Protein AF-A0AAD7HQN5-F1 (afdb_monomer)

pLDDT: mean 81.41, std 14.42, range [34.72, 94.56]

Secondary structure (DSSP, 8-state):
-BHHHHHHHHHH-TT--EEEE--BBSSPPPTTSGGGG----S--EEEE-S--BS-HHHHHHHHHHH-TT--EEEESS-S-SHHHHHHHHHHHHHHHHTS-----

Radius of gyration: 13.14 Å; Cα contacts (8 Å, |Δi|>4): 177; chains: 1; bounding box: 39×29×31 Å

Structure (mmCIF, N/CA/C/O backbone):
data_AF-A0AAD7HQN5-F1
#
_entry.id   AF-A0AAD7HQN5-F1
#
loop_
_atom_site.group_PDB
_atom_site.id
_atom_site.type_symbol
_atom_site.label_atom_id
_atom_site.label_alt_id
_atom_site.label_comp_id
_atom_site.label_asym_id
_atom_site.label_entity_id
_atom_site.label_seq_id
_atom_site.pdbx_PDB_ins_code
_atom_site.Cartn_x
_atom_site.Cartn_y
_atom_site.Cartn_z
_atom_site.occupancy
_atom_site.B_iso_or_equiv
_atom_site.auth_seq_id
_atom_site.auth_comp_id
_atom_site.auth_asym_id
_atom_site.auth_atom_id
_atom_site.pdbx_PDB_model_num
ATOM 1 N N . MET A 1 1 ? 9.901 -9.100 3.259 1.00 71.69 1 MET A N 1
ATOM 2 C CA . MET A 1 1 ? 8.569 -9.489 3.794 1.00 71.69 1 MET A CA 1
ATOM 3 C C . MET A 1 1 ? 7.648 -9.842 2.620 1.00 71.69 1 MET A C 1
ATOM 5 O O . MET A 1 1 ? 8.069 -9.628 1.496 1.00 71.69 1 MET A O 1
ATOM 9 N N . THR A 1 2 ? 6.452 -10.402 2.821 1.00 87.31 2 THR A N 1
ATOM 10 C CA . THR A 1 2 ? 5.438 -10.605 1.756 1.00 87.31 2 THR A CA 1
ATOM 11 C C . THR A 1 2 ? 4.128 -9.909 2.134 1.00 87.31 2 THR A C 1
ATOM 13 O O . THR A 1 2 ? 3.965 -9.501 3.287 1.00 87.31 2 THR A O 1
ATOM 16 N N . LEU A 1 3 ? 3.158 -9.824 1.217 1.00 86.44 3 LEU A N 1
ATOM 17 C CA . LEU A 1 3 ? 1.804 -9.314 1.507 1.00 86.44 3 LEU A CA 1
ATOM 18 C C . LEU A 1 3 ? 1.106 -10.041 2.672 1.00 86.44 3 LEU A C 1
ATOM 20 O O . LEU A 1 3 ? 0.336 -9.441 3.420 1.00 86.44 3 LEU A O 1
ATOM 24 N N . HIS A 1 4 ? 1.421 -11.319 2.898 1.00 86.69 4 HIS A N 1
ATOM 25 C CA . HIS A 1 4 ? 0.928 -12.051 4.067 1.00 86.69 4 HIS A CA 1
ATOM 26 C C . HIS A 1 4 ? 1.435 -11.447 5.389 1.00 86.69 4 HIS A C 1
ATOM 28 O O . HIS A 1 4 ? 0.710 -11.416 6.382 1.00 86.69 4 HIS A O 1
ATOM 34 N N . GLY A 1 5 ? 2.661 -10.917 5.399 1.00 87.44 5 GLY A N 1
ATOM 35 C CA . GLY A 1 5 ? 3.228 -10.219 6.553 1.00 87.44 5 GLY A CA 1
ATOM 36 C C . GLY A 1 5 ? 2.466 -8.938 6.900 1.00 87.44 5 GLY A C 1
ATOM 37 O O . GLY A 1 5 ? 2.195 -8.699 8.076 1.00 87.44 5 GLY A O 1
ATOM 38 N N . LEU A 1 6 ? 2.028 -8.168 5.892 1.00 88.12 6 LEU A N 1
ATOM 39 C CA . LEU A 1 6 ? 1.188 -6.979 6.109 1.00 88.12 6 LEU A CA 1
ATOM 40 C C . LEU A 1 6 ? -0.131 -7.326 6.800 1.00 88.12 6 LEU A C 1
ATOM 42 O O . LEU A 1 6 ? -0.565 -6.607 7.697 1.00 88.12 6 LEU A O 1
ATOM 46 N N . ARG A 1 7 ? -0.742 -8.462 6.447 1.00 88.12 7 ARG A N 1
ATOM 47 C CA . ARG A 1 7 ? -1.952 -8.945 7.125 1.00 88.12 7 ARG A CA 1
ATOM 48 C C . ARG A 1 7 ? -1.706 -9.216 8.609 1.00 88.12 7 ARG A C 1
ATOM 50 O O . ARG A 1 7 ? -2.537 -8.866 9.444 1.00 88.12 7 ARG A O 1
ATOM 57 N N . GLY A 1 8 ? -0.561 -9.810 8.948 1.00 88.56 8 GLY A N 1
ATOM 58 C CA . GLY A 1 8 ? -0.146 -10.006 10.339 1.00 88.56 8 GLY A CA 1
ATOM 59 C C . GLY A 1 8 ? -0.022 -8.682 11.099 1.00 88.56 8 GLY A C 1
ATOM 60 O O . GLY A 1 8 ? -0.536 -8.561 12.211 1.00 88.56 8 GLY A O 1
ATOM 61 N N . LEU A 1 9 ? 0.573 -7.663 10.473 1.00 88.69 9 LEU A N 1
ATOM 62 C CA . LEU A 1 9 ? 0.666 -6.320 11.054 1.00 88.69 9 LEU A CA 1
ATOM 63 C C . LEU A 1 9 ? -0.717 -5.696 11.255 1.00 88.69 9 LEU A C 1
ATOM 65 O O . LEU A 1 9 ? -1.027 -5.277 12.364 1.00 88.69 9 LEU A O 1
ATOM 69 N N . ALA A 1 10 ? -1.597 -5.729 10.253 1.00 89.25 10 ALA A N 1
ATOM 70 C CA . ALA A 1 10 ? -2.969 -5.237 10.395 1.00 89.25 10 ALA A CA 1
ATOM 71 C C . ALA A 1 10 ? -3.721 -5.943 11.543 1.00 89.25 10 ALA A C 1
ATOM 73 O O . ALA A 1 10 ? -4.528 -5.343 12.264 1.00 89.25 10 ALA A O 1
ATOM 74 N N . LYS A 1 11 ? -3.448 -7.238 11.756 1.00 89.69 11 LYS A N 1
ATOM 75 C CA . LYS A 1 11 ? -4.063 -8.038 12.822 1.00 89.69 11 LYS A CA 1
ATOM 76 C C . LYS A 1 11 ? -3.611 -7.610 14.214 1.00 89.69 11 LYS A C 1
ATOM 78 O O . LYS A 1 11 ? -4.460 -7.503 15.095 1.00 89.69 11 LYS A O 1
ATOM 83 N N . HIS A 1 12 ? -2.316 -7.375 14.408 1.00 90.06 12 HIS A N 1
ATOM 84 C CA . HIS A 1 12 ? -1.719 -7.224 15.738 1.00 90.06 12 HIS A CA 1
ATOM 85 C C . HIS A 1 12 ? -1.341 -5.779 16.095 1.00 90.06 12 HIS A C 1
ATOM 87 O O . HIS A 1 12 ? -1.357 -5.416 17.268 1.00 90.06 12 HIS A O 1
ATOM 93 N N . CYS A 1 13 ? -1.068 -4.930 15.108 1.00 91.69 13 CYS A N 1
ATOM 94 C CA . CYS A 1 13 ? -0.600 -3.558 15.288 1.00 91.69 13 CYS A CA 1
ATOM 95 C C . CYS A 1 13 ? -1.743 -2.563 15.040 1.00 91.69 13 CYS A C 1
ATOM 97 O O . CYS A 1 13 ? -1.812 -1.906 14.006 1.00 91.69 13 CYS A O 1
ATOM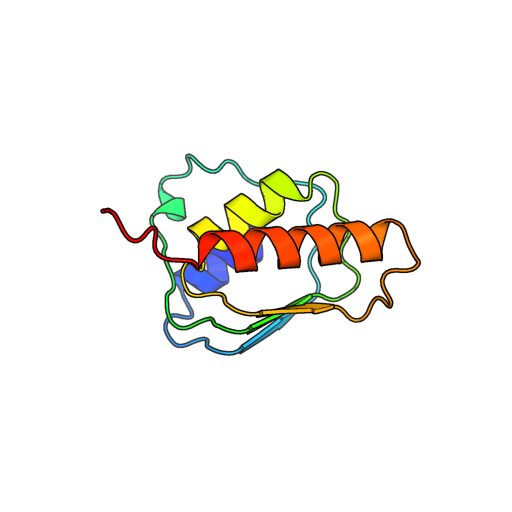 99 N N . LYS A 1 14 ? -2.678 -2.463 15.992 1.00 90.12 14 LYS A N 1
ATOM 100 C CA . LYS A 1 14 ? -3.906 -1.664 15.817 1.00 90.12 14 LYS A CA 1
ATOM 101 C C . LYS A 1 14 ? -3.690 -0.155 15.793 1.00 90.12 14 LYS A C 1
ATOM 103 O O . LYS A 1 14 ? -4.447 0.518 15.111 1.00 90.12 14 LYS A O 1
ATOM 108 N N . ALA A 1 15 ? -2.658 0.337 16.472 1.00 93.00 15 ALA A N 1
ATOM 109 C CA . ALA A 1 15 ? -2.302 1.755 16.534 1.00 93.00 15 ALA A CA 1
ATOM 110 C C . ALA A 1 15 ? -1.132 2.123 15.602 1.00 93.00 15 ALA A C 1
ATOM 112 O O . ALA A 1 15 ? -0.478 3.136 15.809 1.00 93.00 15 ALA A O 1
ATOM 113 N N . LEU A 1 16 ? -0.805 1.271 14.622 1.00 93.81 16 LEU A N 1
ATOM 114 C CA . LEU A 1 16 ? 0.234 1.591 13.648 1.00 93.81 16 LEU A CA 1
ATOM 115 C C . LEU A 1 16 ? -0.285 2.688 12.719 1.00 93.81 16 LEU A C 1
ATOM 117 O O . LEU A 1 16 ? -1.314 2.484 12.081 1.00 93.81 16 LEU A O 1
ATOM 121 N N . GLU A 1 17 ? 0.411 3.820 12.679 1.00 94.56 17 GLU A N 1
ATOM 122 C CA . GLU A 1 17 ? 0.048 4.994 11.871 1.00 94.56 17 GLU A CA 1
ATOM 123 C C . GLU A 1 17 ? 0.937 5.131 10.632 1.00 94.56 17 GLU A C 1
ATOM 125 O O . GLU A 1 17 ? 0.451 5.390 9.530 1.00 94.56 17 GLU A O 1
ATOM 130 N N . ASP A 1 18 ? 2.223 4.844 10.811 1.00 94.19 18 ASP A N 1
ATOM 131 C CA . ASP A 1 18 ? 3.261 4.953 9.798 1.00 94.19 18 ASP A CA 1
ATOM 132 C C . ASP A 1 18 ? 4.018 3.632 9.675 1.00 94.19 18 ASP A C 1
ATOM 134 O O . ASP A 1 18 ? 4.461 3.056 10.674 1.00 94.19 18 ASP A O 1
ATOM 138 N N . LEU A 1 19 ? 4.187 3.151 8.444 1.00 92.56 19 LEU A N 1
ATOM 139 C CA . LEU A 1 19 ? 4.938 1.931 8.168 1.00 92.56 19 LEU A CA 1
ATOM 140 C C . LEU A 1 19 ? 5.886 2.127 6.990 1.00 92.56 19 LEU A C 1
ATOM 142 O O . LEU A 1 19 ? 5.450 2.345 5.866 1.00 92.56 19 LEU A O 1
ATOM 146 N N . THR A 1 20 ? 7.179 1.938 7.236 1.00 92.12 20 THR A N 1
ATOM 147 C CA . THR A 1 20 ? 8.193 1.809 6.186 1.00 92.12 20 THR A CA 1
ATOM 148 C C . THR A 1 20 ? 8.615 0.359 6.085 1.00 92.12 20 THR A C 1
ATOM 150 O O . THR A 1 20 ? 9.135 -0.205 7.050 1.00 92.12 20 THR A O 1
ATOM 153 N N . VAL A 1 21 ? 8.386 -0.272 4.934 1.00 90.19 21 VAL A N 1
ATOM 154 C CA . VAL A 1 21 ? 8.708 -1.688 4.776 1.00 90.19 21 VAL A CA 1
ATOM 155 C C . VAL A 1 21 ? 8.933 -2.104 3.327 1.00 90.19 21 VAL A C 1
ATOM 157 O O . VAL A 1 21 ? 8.240 -1.683 2.407 1.00 90.19 21 VAL A O 1
ATOM 160 N N . THR A 1 22 ? 9.878 -3.023 3.131 1.00 88.75 22 THR A N 1
ATOM 161 C CA . THR A 1 22 ? 10.107 -3.685 1.843 1.00 88.75 22 THR A CA 1
ATOM 162 C C . THR A 1 22 ? 9.464 -5.069 1.843 1.00 88.75 22 THR A C 1
ATOM 164 O O . THR A 1 22 ? 9.788 -5.939 2.669 1.00 88.75 22 THR A O 1
ATOM 167 N N . PHE A 1 23 ? 8.557 -5.309 0.899 1.00 85.50 23 PHE A N 1
ATOM 168 C CA . PHE A 1 23 ? 7.927 -6.613 0.730 1.00 85.50 23 PHE A CA 1
ATOM 169 C C . PHE A 1 23 ? 7.764 -7.005 -0.728 1.00 85.50 23 PHE A C 1
ATOM 171 O O . PHE A 1 23 ? 7.554 -6.175 -1.597 1.00 85.50 23 PHE A O 1
ATOM 178 N N . ASP A 1 24 ? 7.844 -8.304 -0.964 1.00 87.06 24 ASP A N 1
ATOM 179 C CA . ASP A 1 24 ? 7.535 -8.919 -2.238 1.00 87.06 24 ASP A CA 1
ATOM 180 C C . ASP A 1 24 ? 6.009 -8.999 -2.411 1.00 87.06 24 ASP A C 1
ATOM 182 O O . ASP A 1 24 ? 5.299 -9.595 -1.587 1.00 87.06 24 ASP A O 1
ATOM 186 N N . ALA A 1 25 ? 5.523 -8.354 -3.468 1.00 89.12 25 ALA A N 1
ATOM 187 C CA . ALA A 1 25 ? 4.136 -8.299 -3.905 1.00 89.12 25 ALA A CA 1
ATOM 188 C C . ALA A 1 25 ? 3.926 -9.021 -5.254 1.00 89.12 25 ALA A C 1
ATOM 190 O O . ALA A 1 25 ? 2.923 -8.796 -5.932 1.00 89.12 25 ALA A O 1
ATOM 191 N N . SER A 1 26 ? 4.849 -9.906 -5.649 1.00 88.56 26 SER A N 1
ATOM 192 C CA . SER A 1 26 ? 4.695 -10.776 -6.825 1.00 88.56 26 SER A CA 1
ATOM 193 C C . SER A 1 26 ? 3.549 -11.779 -6.672 1.00 88.56 26 SER A C 1
ATOM 195 O O . SER A 1 26 ? 2.946 -12.198 -7.655 1.00 88.56 26 SER A O 1
ATOM 197 N N . THR A 1 27 ? 3.217 -12.148 -5.431 1.00 88.56 27 THR A N 1
ATOM 198 C CA . THR A 1 27 ? 2.129 -13.078 -5.112 1.00 88.56 27 THR A CA 1
ATOM 199 C C . THR A 1 27 ? 1.121 -12.419 -4.179 1.00 88.56 27 THR A C 1
ATOM 201 O O . THR A 1 27 ? 1.429 -12.147 -3.016 1.00 88.56 27 THR A O 1
ATOM 204 N N . VAL A 1 28 ? -0.103 -12.205 -4.669 1.00 87.12 28 VAL A N 1
ATOM 205 C CA . VAL A 1 28 ? -1.203 -11.621 -3.888 1.00 87.12 28 VAL A CA 1
ATOM 206 C C . VAL A 1 28 ? -2.013 -12.728 -3.202 1.00 87.12 28 VAL A C 1
ATOM 208 O O . VAL A 1 28 ? -2.541 -13.608 -3.885 1.00 87.12 28 VAL A O 1
ATOM 211 N N . PRO A 1 29 ? -2.129 -12.726 -1.860 1.00 84.00 29 PRO A N 1
ATOM 212 C CA . PRO A 1 29 ? -2.962 -13.693 -1.158 1.00 84.00 29 PRO A CA 1
ATOM 213 C C . PRO A 1 29 ? -4.452 -13.533 -1.517 1.00 84.00 29 PRO A C 1
ATOM 215 O O . PRO A 1 29 ? -4.897 -12.419 -1.793 1.00 84.00 29 PRO A O 1
ATOM 218 N N . PRO A 1 30 ? -5.264 -14.604 -1.438 1.00 80.75 30 PRO A N 1
ATOM 219 C CA . PRO A 1 30 ? -6.692 -14.522 -1.735 1.00 80.75 30 PRO A CA 1
ATOM 220 C C . PRO A 1 30 ? -7.425 -13.539 -0.812 1.00 80.75 30 PRO A C 1
ATOM 222 O O . PRO A 1 30 ? -7.332 -13.644 0.415 1.00 80.75 30 PRO A O 1
ATOM 225 N N . LEU A 1 31 ? -8.226 -12.645 -1.401 1.00 68.31 31 LEU A N 1
ATOM 226 C CA . LEU A 1 31 ? -9.036 -11.655 -0.674 1.00 68.31 31 LEU A CA 1
ATOM 227 C C . LEU A 1 31 ? -10.189 -12.281 0.132 1.00 68.31 31 LEU A C 1
ATOM 229 O O . LEU A 1 31 ? -10.676 -11.685 1.085 1.00 68.31 31 LEU A O 1
ATOM 233 N N . ASN A 1 32 ? -10.604 -13.508 -0.193 1.00 66.50 32 ASN A N 1
ATOM 234 C CA . ASN A 1 32 ? -11.715 -14.201 0.477 1.00 66.50 32 ASN A CA 1
ATOM 235 C C . ASN A 1 32 ? -11.305 -14.918 1.777 1.00 66.50 32 ASN A C 1
ATOM 237 O O . ASN A 1 32 ? -12.043 -15.761 2.288 1.00 66.50 32 ASN A O 1
ATOM 241 N N . HIS A 1 33 ? -10.114 -14.642 2.309 1.00 66.50 33 HIS A N 1
ATOM 242 C CA . HIS A 1 33 ? -9.681 -15.249 3.562 1.00 66.50 33 HIS A CA 1
ATOM 243 C C . HIS A 1 33 ? -10.508 -14.669 4.723 1.00 66.50 33 HIS A C 1
ATOM 245 O O . HIS A 1 33 ? -10.651 -13.459 4.792 1.00 66.50 33 HIS A O 1
ATOM 251 N N . PRO A 1 34 ? -10.992 -15.443 5.709 1.00 62.53 34 PRO A N 1
ATOM 252 C CA . PRO A 1 34 ? -11.749 -14.895 6.849 1.00 62.53 34 PRO A CA 1
ATOM 253 C C . PRO A 1 34 ? -10.989 -13.815 7.650 1.00 62.53 34 PRO A C 1
ATOM 255 O O . PRO A 1 34 ? -11.591 -13.030 8.377 1.00 62.53 34 PRO A O 1
ATOM 258 N N . GLU A 1 35 ? -9.669 -13.745 7.470 1.00 62.78 35 GLU A N 1
ATOM 259 C CA . GLU A 1 35 ? -8.783 -12.723 8.037 1.00 62.78 35 GLU A CA 1
ATOM 260 C C . GLU A 1 35 ? -8.706 -11.424 7.210 1.00 62.78 35 GLU A C 1
ATOM 262 O O . GLU A 1 35 ? -8.030 -10.498 7.628 1.00 62.78 35 GLU A O 1
ATOM 267 N N . THR A 1 36 ? -9.374 -11.303 6.061 1.00 60.16 36 THR A N 1
ATOM 268 C CA . THR A 1 36 ? -9.495 -10.018 5.339 1.00 60.16 36 THR A CA 1
ATOM 269 C C . THR A 1 36 ? -10.586 -9.120 5.909 1.00 60.16 36 THR A C 1
ATOM 271 O O . THR A 1 36 ? -10.629 -7.943 5.587 1.00 60.16 36 THR A O 1
ATOM 274 N N . ARG A 1 37 ? -11.392 -9.608 6.867 1.00 64.19 37 ARG A N 1
ATOM 275 C CA . ARG A 1 37 ? -12.220 -8.737 7.730 1.00 64.19 37 ARG A CA 1
ATOM 276 C C . ARG A 1 37 ? -11.389 -7.864 8.680 1.00 64.19 37 ARG A C 1
ATOM 278 O O . ARG A 1 37 ? -11.947 -7.133 9.494 1.00 64.19 37 ARG A O 1
ATOM 285 N N . ILE A 1 38 ? -10.065 -8.000 8.656 1.00 67.25 38 ILE A N 1
ATOM 286 C CA . ILE A 1 38 ? -9.158 -7.191 9.455 1.00 67.25 38 ILE A CA 1
ATOM 287 C C . ILE A 1 38 ? -8.985 -5.854 8.745 1.00 67.25 38 ILE A C 1
ATOM 289 O O . ILE A 1 38 ? -8.162 -5.736 7.848 1.00 67.25 38 ILE A O 1
ATOM 293 N N . SER A 1 39 ? -9.729 -4.853 9.198 1.00 74.69 39 SER A N 1
ATOM 294 C CA . SER A 1 39 ? -9.517 -3.465 8.802 1.00 74.69 39 SER A CA 1
ATOM 295 C C . SER A 1 39 ? -8.775 -2.751 9.925 1.00 74.69 39 SER A C 1
ATOM 297 O O . SER A 1 39 ? -9.334 -2.486 10.991 1.00 74.69 39 SER A O 1
ATOM 299 N N . GLN A 1 40 ? -7.483 -2.507 9.728 1.00 89.62 40 GLN A N 1
ATOM 300 C CA . GLN A 1 40 ? -6.701 -1.653 10.608 1.00 89.62 40 GLN A CA 1
ATOM 301 C C . GLN A 1 40 ? -6.817 -0.215 10.099 1.00 89.62 40 GLN A C 1
ATOM 303 O O . GLN A 1 40 ? -6.529 0.075 8.947 1.00 89.62 40 GLN A O 1
ATOM 308 N N . THR A 1 41 ? -7.307 0.679 10.950 1.00 91.25 41 THR A N 1
ATOM 309 C CA . THR A 1 41 ? -7.781 2.005 10.529 1.00 91.25 41 THR A CA 1
ATOM 310 C C . THR A 1 41 ? -6.852 3.149 10.917 1.00 91.25 41 THR A C 1
ATOM 312 O O . THR A 1 41 ? -7.131 4.287 10.562 1.00 91.25 41 THR A O 1
ATOM 315 N N . SER A 1 42 ? -5.794 2.899 11.686 1.00 93.19 42 SER A N 1
ATOM 316 C CA . SER A 1 42 ? -4.853 3.958 12.074 1.00 93.19 42 SER A CA 1
ATOM 317 C C . SER A 1 42 ? -3.753 4.167 11.039 1.00 93.19 42 SER A C 1
ATOM 319 O O . SER A 1 42 ? -3.211 5.263 10.996 1.00 93.19 42 SER A O 1
ATOM 321 N N . LEU A 1 43 ? -3.427 3.168 10.203 1.00 93.44 43 LEU A N 1
ATOM 322 C CA . LEU A 1 43 ? -2.344 3.311 9.233 1.00 93.44 43 LEU A CA 1
ATOM 323 C C . LEU A 1 43 ? -2.775 4.288 8.149 1.00 93.44 43 LEU A C 1
ATOM 325 O O . LEU A 1 43 ? -3.767 4.054 7.458 1.00 93.44 43 LEU A O 1
ATOM 329 N N . PHE A 1 44 ? -2.004 5.359 8.001 1.00 91.75 44 PHE A N 1
ATOM 330 C CA . PHE A 1 44 ? -2.299 6.426 7.056 1.00 91.75 44 PHE A CA 1
ATOM 331 C C . PHE A 1 44 ? -1.167 6.668 6.057 1.00 91.75 44 PHE A C 1
ATOM 333 O O . PHE A 1 44 ? -1.463 7.114 4.945 1.00 91.75 44 PHE A O 1
ATOM 340 N N . ARG A 1 45 ? 0.086 6.305 6.388 1.00 92.62 45 ARG A N 1
ATOM 341 C CA . ARG A 1 45 ? 1.208 6.317 5.433 1.00 92.62 45 ARG A CA 1
ATOM 342 C C . ARG A 1 45 ? 1.923 4.975 5.377 1.00 92.62 45 ARG A C 1
ATOM 344 O O . ARG A 1 45 ? 2.298 4.389 6.396 1.00 92.62 45 ARG A O 1
ATOM 351 N N . LEU A 1 46 ? 2.147 4.513 4.153 1.00 91.50 46 LEU A N 1
ATOM 352 C CA . LEU A 1 46 ? 2.906 3.311 3.844 1.00 91.50 46 LEU A CA 1
ATOM 353 C C . LEU A 1 46 ? 4.035 3.672 2.881 1.00 91.50 46 LEU A C 1
ATOM 355 O O . LEU A 1 46 ? 3.802 4.007 1.724 1.00 91.50 46 LEU A O 1
ATOM 359 N N . HIS A 1 47 ? 5.269 3.567 3.348 1.00 90.88 47 HIS A N 1
ATOM 360 C CA . HIS A 1 47 ? 6.441 3.704 2.502 1.00 90.88 47 HIS A CA 1
ATOM 361 C C . HIS A 1 47 ? 6.928 2.319 2.066 1.00 90.88 47 HIS A C 1
ATOM 363 O O . HIS A 1 47 ? 7.263 1.478 2.908 1.00 90.88 47 HIS A O 1
ATOM 369 N N . VAL A 1 48 ? 6.968 2.075 0.755 1.00 87.69 48 VAL A N 1
ATOM 370 C CA . VAL A 1 48 ? 7.335 0.779 0.176 1.00 87.69 48 VAL A CA 1
ATOM 371 C C . VAL A 1 48 ? 8.687 0.854 -0.523 1.00 87.69 48 VAL A C 1
ATOM 373 O O . VAL A 1 48 ? 8.863 1.598 -1.489 1.00 87.69 48 VAL A O 1
ATOM 376 N N . GLY A 1 49 ? 9.628 0.033 -0.058 1.00 81.69 49 GLY A N 1
ATOM 377 C CA . GLY A 1 49 ? 10.941 -0.115 -0.689 1.00 81.69 49 GLY A CA 1
ATOM 378 C C . GLY A 1 49 ? 10.916 -0.984 -1.957 1.00 81.69 49 GLY A C 1
ATOM 379 O O . GLY A 1 49 ? 9.873 -1.236 -2.552 1.00 81.69 49 GLY A O 1
ATOM 380 N N . ALA A 1 50 ? 12.086 -1.488 -2.362 1.00 69.62 50 ALA A N 1
ATOM 381 C CA . ALA A 1 50 ? 12.359 -2.301 -3.561 1.00 69.62 50 ALA A CA 1
ATOM 382 C C . ALA A 1 50 ? 11.682 -3.691 -3.638 1.00 69.62 50 ALA A C 1
ATOM 384 O O . ALA A 1 50 ? 12.342 -4.715 -3.808 1.00 69.62 50 ALA A O 1
ATOM 385 N N . GLY A 1 51 ? 10.361 -3.741 -3.501 1.00 78.25 51 GLY A N 1
ATOM 386 C CA . GLY A 1 51 ? 9.550 -4.945 -3.620 1.00 78.25 51 GLY A CA 1
ATOM 387 C C . GLY A 1 51 ? 9.115 -5.233 -5.053 1.00 78.25 51 GLY A C 1
ATOM 388 O O . GLY A 1 51 ? 8.624 -4.332 -5.731 1.00 78.25 51 GLY A O 1
ATOM 389 N N . ALA A 1 52 ? 9.241 -6.486 -5.501 1.00 86.12 52 ALA A N 1
ATOM 390 C CA . ALA A 1 52 ? 8.670 -6.933 -6.772 1.00 86.12 52 ALA A CA 1
ATOM 391 C C . ALA A 1 52 ? 7.138 -6.802 -6.757 1.00 86.12 52 ALA A C 1
ATOM 393 O O . ALA A 1 52 ? 6.508 -7.079 -5.740 1.00 86.12 52 ALA A O 1
ATOM 394 N N . ILE A 1 53 ? 6.537 -6.416 -7.883 1.00 89.94 53 ILE A N 1
ATOM 395 C CA . ILE A 1 53 ? 5.084 -6.325 -8.048 1.00 89.94 53 ILE A CA 1
ATOM 396 C C . ILE A 1 53 ? 4.693 -6.839 -9.431 1.00 89.94 53 ILE A C 1
ATOM 398 O O . ILE A 1 53 ? 5.294 -6.461 -10.434 1.00 89.94 53 ILE A O 1
ATOM 402 N N . TH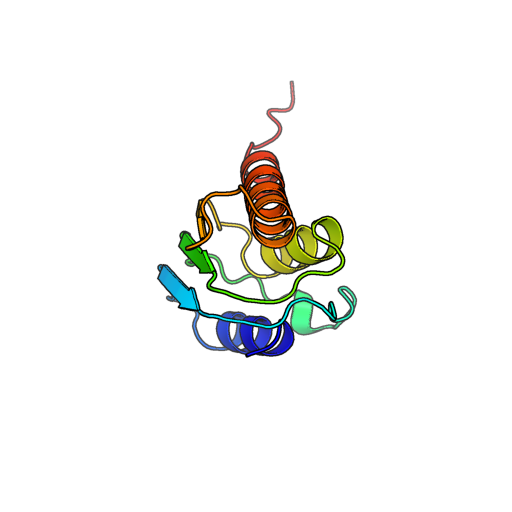R A 1 54 ? 3.709 -7.736 -9.477 1.00 88.69 54 THR A N 1
ATOM 403 C CA . THR A 1 54 ? 3.251 -8.358 -10.733 1.00 88.69 54 THR A CA 1
ATOM 404 C C . THR A 1 54 ? 1.869 -7.863 -11.144 1.00 88.69 54 THR A C 1
ATOM 406 O O . THR A 1 54 ? 1.625 -7.663 -12.329 1.00 88.69 54 THR A O 1
ATOM 409 N N . ASP A 1 55 ? 0.986 -7.614 -10.175 1.00 90.81 55 ASP A N 1
ATOM 410 C CA . ASP A 1 55 ? -0.362 -7.089 -10.409 1.00 90.81 55 ASP A CA 1
ATOM 411 C C . ASP A 1 55 ? -0.628 -5.880 -9.494 1.00 90.81 55 ASP A C 1
ATOM 413 O O . ASP A 1 55 ? -1.041 -6.047 -8.341 1.00 90.81 55 ASP A O 1
ATOM 417 N N . PRO A 1 56 ? -0.395 -4.650 -9.986 1.00 91.00 56 PRO A N 1
ATOM 418 C CA . PRO A 1 56 ? -0.638 -3.427 -9.225 1.00 91.00 56 PRO A CA 1
ATOM 419 C C . PRO A 1 56 ? -2.076 -3.296 -8.718 1.00 91.00 56 PRO A C 1
ATOM 421 O O . PRO A 1 56 ? -2.303 -2.818 -7.609 1.00 91.00 56 PRO A O 1
ATOM 424 N N . THR A 1 57 ? -3.060 -3.749 -9.494 1.00 91.00 57 THR A N 1
ATOM 425 C CA . THR A 1 57 ? -4.474 -3.620 -9.134 1.00 91.00 57 THR A CA 1
ATOM 426 C C . THR A 1 57 ? -4.847 -4.563 -8.000 1.00 91.00 57 THR A C 1
ATOM 428 O O . THR A 1 57 ? -5.483 -4.140 -7.031 1.00 91.00 57 THR A O 1
ATOM 431 N N . ALA A 1 58 ? -4.427 -5.826 -8.079 1.00 90.75 58 ALA A N 1
ATOM 432 C CA . ALA A 1 58 ? -4.666 -6.785 -7.007 1.00 90.75 58 ALA A CA 1
ATOM 433 C C . ALA A 1 58 ? -3.953 -6.374 -5.709 1.00 90.75 58 ALA A C 1
ATOM 435 O O . ALA A 1 58 ? -4.524 -6.512 -4.627 1.00 90.75 58 ALA A O 1
ATOM 436 N N . VAL A 1 59 ? -2.743 -5.812 -5.812 1.00 91.44 59 VAL A N 1
ATOM 437 C CA . VAL A 1 59 ? -1.998 -5.281 -4.662 1.00 91.44 59 VAL A CA 1
ATOM 438 C C . VAL A 1 59 ? -2.706 -4.082 -4.038 1.00 91.44 59 VAL A C 1
ATOM 440 O O . VAL A 1 59 ? -2.910 -4.081 -2.826 1.00 91.44 59 VAL A O 1
ATOM 443 N N . ALA A 1 60 ? -3.132 -3.099 -4.836 1.00 90.75 60 ALA A N 1
ATOM 444 C CA . ALA A 1 60 ? -3.864 -1.935 -4.337 1.00 90.75 60 ALA A CA 1
ATOM 445 C C . ALA A 1 60 ? -5.136 -2.356 -3.591 1.00 90.75 60 ALA A C 1
ATOM 447 O O . ALA A 1 60 ? -5.360 -1.922 -2.465 1.00 90.75 60 ALA A O 1
ATOM 448 N N . ARG A 1 61 ? -5.917 -3.277 -4.168 1.00 89.38 61 ARG A N 1
ATOM 449 C CA . ARG A 1 61 ? -7.131 -3.799 -3.531 1.00 89.38 61 ARG A CA 1
ATOM 450 C C . ARG A 1 61 ? -6.840 -4.543 -2.226 1.00 89.38 61 ARG A C 1
ATOM 452 O O . ARG A 1 61 ? -7.541 -4.363 -1.237 1.00 89.38 61 ARG A O 1
ATOM 459 N N . PHE A 1 62 ? -5.794 -5.366 -2.207 1.00 89.88 62 PHE A N 1
ATOM 460 C CA . PHE A 1 62 ? -5.379 -6.070 -0.995 1.00 89.88 62 PHE A CA 1
ATOM 461 C C . PHE A 1 62 ? -4.977 -5.098 0.120 1.00 89.88 62 PHE A C 1
ATOM 463 O O . PHE A 1 62 ? -5.341 -5.295 1.278 1.00 89.88 62 PHE A O 1
ATOM 470 N N . ILE A 1 63 ? -4.240 -4.041 -0.225 1.00 90.12 63 ILE A N 1
ATOM 471 C CA . ILE A 1 63 ? -3.813 -3.017 0.729 1.00 90.12 63 ILE A CA 1
ATOM 472 C C . ILE A 1 63 ? -5.018 -2.211 1.232 1.00 90.12 63 ILE A C 1
ATOM 474 O O . ILE A 1 63 ? -5.128 -2.029 2.443 1.00 90.12 63 ILE A O 1
ATOM 478 N N . SER A 1 64 ? -5.939 -1.786 0.358 1.00 89.12 64 SER A N 1
ATOM 479 C CA . SER A 1 64 ? -7.131 -1.026 0.766 1.00 89.12 64 SER A CA 1
ATOM 480 C C . SER A 1 64 ? -8.056 -1.821 1.684 1.00 89.12 64 SER A C 1
ATOM 482 O O . SER A 1 64 ? -8.624 -1.257 2.614 1.00 89.12 64 SER A O 1
ATOM 484 N N . ASP A 1 65 ? -8.190 -3.130 1.454 1.00 88.38 65 ASP A N 1
ATOM 485 C CA . ASP A 1 65 ? -9.030 -3.991 2.293 1.00 88.38 65 ASP A CA 1
ATOM 486 C C . ASP A 1 65 ? -8.456 -4.116 3.720 1.00 88.38 65 ASP A C 1
ATOM 488 O O . ASP A 1 65 ? -9.205 -4.128 4.701 1.00 88.38 65 ASP A O 1
ATOM 492 N N . LEU A 1 66 ? -7.123 -4.169 3.850 1.00 89.56 66 LEU A N 1
ATOM 493 C CA . LEU A 1 66 ? -6.445 -4.238 5.150 1.00 89.56 66 LEU A CA 1
ATOM 494 C C . LEU A 1 66 ? -6.361 -2.886 5.863 1.00 89.56 66 LEU A C 1
ATOM 496 O O . LEU A 1 66 ? -6.480 -2.835 7.090 1.00 89.56 66 LEU A O 1
ATOM 500 N N . PHE A 1 67 ? -6.136 -1.814 5.107 1.00 90.81 67 PHE A N 1
ATOM 501 C CA . PHE A 1 67 ? -5.847 -0.473 5.609 1.00 90.81 67 PHE A CA 1
ATOM 502 C C . PHE A 1 67 ? -6.752 0.559 4.922 1.00 90.81 67 PHE A C 1
ATOM 504 O O . PHE A 1 67 ? -6.28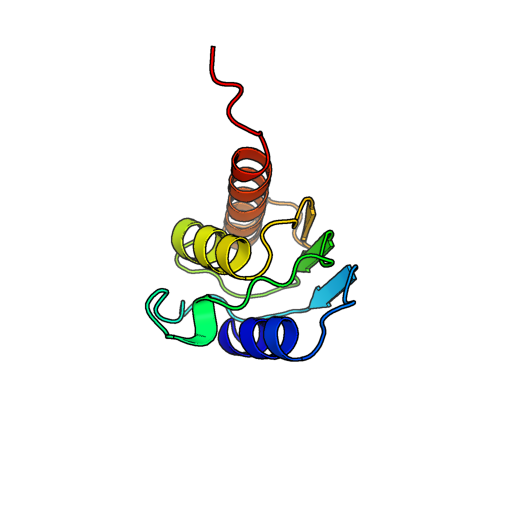8 1.332 4.084 1.00 90.81 67 PHE A O 1
ATOM 511 N N . PRO A 1 68 ? -8.055 0.601 5.252 1.00 89.25 68 PRO A N 1
ATOM 512 C CA . PRO A 1 68 ? -9.016 1.452 4.543 1.00 89.25 68 PRO A CA 1
ATOM 513 C C . PRO A 1 68 ? -8.759 2.957 4.689 1.00 89.25 68 PRO A C 1
ATOM 515 O O . PRO A 1 68 ? -9.236 3.735 3.870 1.00 89.25 68 PRO A O 1
ATOM 518 N N . ASN A 1 69 ? -8.008 3.372 5.712 1.00 90.88 69 ASN A N 1
ATOM 519 C CA . ASN A 1 69 ? -7.663 4.776 5.953 1.00 90.88 69 ASN A CA 1
ATOM 520 C C . ASN A 1 69 ? -6.283 5.158 5.399 1.00 90.88 69 ASN A C 1
ATOM 522 O O . ASN A 1 69 ? -5.799 6.259 5.665 1.00 90.88 69 ASN A O 1
ATOM 526 N N . LEU A 1 70 ? -5.644 4.262 4.642 1.00 90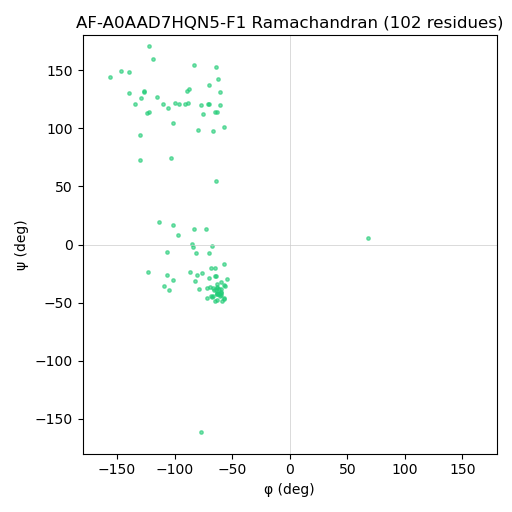.94 70 LEU A N 1
ATOM 527 C CA . LEU A 1 70 ? -4.360 4.547 4.029 1.00 90.94 70 LEU A CA 1
ATOM 528 C C . LEU A 1 70 ? -4.525 5.662 2.992 1.00 90.94 70 LEU A C 1
ATOM 530 O O . LEU A 1 70 ? -5.195 5.488 1.975 1.00 90.94 70 LEU A O 1
ATOM 534 N N . ALA A 1 71 ? -3.910 6.809 3.265 1.00 86.69 71 ALA A N 1
ATOM 535 C CA . ALA A 1 71 ? -4.025 8.005 2.438 1.00 86.69 71 ALA A CA 1
ATOM 536 C C . ALA A 1 71 ? -2.802 8.200 1.536 1.00 86.69 71 ALA A C 1
ATOM 538 O O . ALA A 1 71 ? -2.921 8.743 0.438 1.00 86.69 71 ALA A O 1
ATOM 539 N N . GLU A 1 72 ? -1.632 7.748 1.991 1.00 87.38 72 GLU A N 1
ATOM 540 C CA . GLU A 1 72 ? -0.363 7.998 1.323 1.00 87.38 72 GLU A CA 1
ATOM 541 C C . GLU A 1 72 ? 0.421 6.701 1.120 1.00 87.38 72 GLU A C 1
ATOM 543 O O . GLU A 1 72 ? 0.709 5.969 2.072 1.00 87.38 72 GLU A O 1
ATOM 548 N N . ILE A 1 73 ? 0.816 6.449 -0.132 1.00 87.50 73 ILE A N 1
ATOM 549 C CA . ILE A 1 73 ? 1.895 5.516 -0.448 1.00 87.50 73 ILE A CA 1
ATOM 550 C C . ILE A 1 73 ? 3.043 6.286 -1.073 1.00 87.50 73 ILE A C 1
ATOM 552 O O . ILE A 1 73 ? 2.865 6.979 -2.073 1.00 87.50 73 ILE A O 1
ATOM 556 N N . SER A 1 74 ? 4.227 6.112 -0.501 1.00 86.50 74 SER A N 1
ATOM 557 C CA . SER A 1 74 ? 5.476 6.599 -1.074 1.00 86.50 74 SER A CA 1
ATOM 558 C C . SER A 1 74 ? 6.419 5.438 -1.356 1.00 86.50 74 SER A C 1
ATOM 560 O O . SER A 1 74 ? 6.264 4.333 -0.833 1.00 86.50 74 SER A O 1
ATOM 562 N N . THR A 1 75 ? 7.380 5.671 -2.241 1.00 83.25 75 THR A N 1
ATOM 563 C CA . THR A 1 75 ? 8.341 4.656 -2.647 1.00 83.25 75 THR A CA 1
ATOM 564 C C . THR A 1 75 ? 9.687 5.296 -2.953 1.00 83.25 75 THR A C 1
ATOM 566 O O . THR A 1 75 ? 9.733 6.444 -3.388 1.00 83.25 75 THR A O 1
ATOM 569 N N . ASP A 1 76 ? 10.774 4.559 -2.730 1.00 76.38 76 ASP A N 1
ATOM 570 C CA . ASP A 1 76 ? 12.141 5.024 -3.015 1.00 76.38 76 ASP A CA 1
ATOM 571 C C . ASP A 1 76 ? 12.446 5.128 -4.523 1.00 76.38 76 ASP A C 1
ATOM 573 O O . ASP A 1 76 ? 13.512 5.598 -4.922 1.00 76.38 76 ASP A O 1
ATOM 577 N N . TRP A 1 77 ? 11.534 4.665 -5.381 1.00 73.62 77 TRP A N 1
ATOM 578 C CA . TRP A 1 77 ? 11.723 4.649 -6.828 1.00 73.62 77 TRP A CA 1
ATOM 579 C C . TRP A 1 77 ? 11.234 5.948 -7.462 1.00 73.62 77 TRP A C 1
ATOM 581 O O . TRP A 1 77 ? 10.096 6.366 -7.273 1.00 73.62 77 TRP A O 1
ATOM 591 N N . ASP A 1 78 ? 12.061 6.524 -8.325 1.00 67.50 78 ASP A N 1
ATOM 592 C CA . ASP A 1 78 ? 11.795 7.764 -9.065 1.00 67.50 78 ASP A CA 1
ATOM 593 C C . ASP A 1 78 ? 10.759 7.622 -10.206 1.00 67.50 78 ASP A C 1
ATOM 595 O O . ASP A 1 78 ? 10.633 8.501 -11.056 1.00 67.50 78 ASP A O 1
ATOM 599 N N . GLY A 1 79 ? 10.011 6.513 -10.257 1.00 67.06 79 GLY A N 1
ATOM 600 C CA . GLY A 1 79 ? 9.012 6.243 -11.297 1.00 67.06 79 GLY A CA 1
ATOM 601 C C . GLY A 1 79 ? 9.591 6.012 -12.700 1.00 67.06 79 GLY A C 1
ATOM 602 O O . GLY A 1 79 ? 8.828 5.862 -13.655 1.00 67.06 79 GLY A O 1
ATOM 603 N N . THR A 1 80 ? 10.919 5.962 -12.857 1.00 75.38 80 THR A N 1
ATOM 604 C CA . THR A 1 80 ? 11.556 5.777 -14.172 1.00 75.38 80 THR A CA 1
ATOM 605 C C . THR A 1 80 ? 11.603 4.310 -14.592 1.00 75.38 80 THR A C 1
ATOM 607 O O . THR A 1 80 ? 11.477 3.992 -15.778 1.00 75.38 80 THR A O 1
ATOM 610 N N . THR A 1 81 ? 11.713 3.402 -13.621 1.00 83.06 81 THR A N 1
ATOM 611 C CA . THR A 1 81 ? 11.688 1.953 -13.842 1.00 83.06 81 THR A CA 1
ATOM 612 C C . THR A 1 81 ? 10.261 1.426 -13.929 1.00 83.06 81 THR A C 1
ATOM 614 O O . THR A 1 81 ? 9.338 1.990 -13.341 1.00 83.06 81 THR A O 1
ATOM 617 N N . ASP A 1 82 ? 10.067 0.303 -14.621 1.00 83.25 82 ASP A N 1
ATOM 618 C CA . ASP A 1 82 ? 8.748 -0.339 -14.703 1.00 83.25 82 ASP A CA 1
ATOM 619 C C . ASP A 1 82 ? 8.220 -0.743 -13.321 1.00 83.25 82 ASP A C 1
ATOM 621 O O . ASP A 1 82 ? 7.025 -0.629 -13.050 1.00 83.25 82 ASP A O 1
ATOM 625 N N . LEU A 1 83 ? 9.125 -1.109 -12.409 1.00 82.56 83 LEU A N 1
ATOM 626 C CA . LEU A 1 83 ? 8.786 -1.375 -11.017 1.00 82.56 83 LEU A CA 1
ATOM 627 C C . LEU A 1 83 ? 8.325 -0.108 -10.281 1.00 82.56 83 LEU A C 1
ATOM 629 O O . LEU A 1 83 ? 7.317 -0.134 -9.579 1.00 82.56 83 LEU A O 1
ATOM 633 N N . GLY A 1 84 ? 9.025 1.012 -10.476 1.00 83.44 84 GLY A N 1
ATOM 634 C CA . GLY A 1 84 ? 8.629 2.303 -9.917 1.00 83.44 84 GLY A CA 1
ATOM 635 C C . GLY A 1 84 ? 7.256 2.749 -10.421 1.00 83.44 84 GLY A C 1
ATOM 636 O O . GLY A 1 84 ? 6.406 3.140 -9.625 1.00 83.44 84 GLY A O 1
ATOM 637 N N . LYS A 1 85 ? 6.989 2.611 -11.727 1.00 86.81 85 LYS A N 1
ATOM 638 C CA . LYS A 1 85 ? 5.678 2.929 -12.325 1.00 86.81 85 LYS A CA 1
ATOM 639 C C . LYS A 1 85 ? 4.552 2.095 -11.720 1.00 86.81 85 LYS A C 1
ATOM 641 O O . LYS A 1 85 ? 3.478 2.628 -11.455 1.00 86.81 85 LYS A O 1
ATOM 646 N N . ALA A 1 86 ? 4.798 0.810 -11.475 1.00 88.56 86 ALA A N 1
ATOM 647 C CA . ALA A 1 86 ? 3.820 -0.076 -10.858 1.00 88.56 86 ALA A CA 1
ATOM 648 C C . ALA A 1 86 ? 3.457 0.367 -9.428 1.00 88.56 86 ALA A C 1
ATOM 650 O O . ALA A 1 86 ? 2.277 0.418 -9.088 1.00 88.56 86 ALA A O 1
ATOM 651 N N . TRP A 1 87 ? 4.433 0.767 -8.607 1.00 86.94 87 TRP A N 1
ATOM 652 C CA . TRP A 1 87 ? 4.162 1.298 -7.263 1.00 86.94 87 TRP A CA 1
ATOM 653 C C . TRP A 1 87 ? 3.487 2.673 -7.280 1.00 86.94 87 TRP A C 1
ATOM 655 O O . TRP A 1 87 ? 2.575 2.914 -6.488 1.00 86.94 87 TRP A O 1
ATOM 665 N N . VAL A 1 88 ? 3.848 3.541 -8.229 1.00 86.19 88 VAL A N 1
ATOM 666 C CA . VAL A 1 88 ? 3.133 4.807 -8.467 1.00 86.19 88 VAL A CA 1
ATOM 667 C C . VAL A 1 88 ? 1.665 4.545 -8.828 1.00 86.19 88 VAL A C 1
ATOM 669 O O . VAL A 1 88 ? 0.772 5.217 -8.313 1.00 86.19 88 VAL A O 1
ATOM 672 N N . GLN A 1 89 ? 1.389 3.533 -9.657 1.00 88.31 89 GLN A N 1
ATOM 673 C CA . GLN A 1 89 ? 0.027 3.132 -10.014 1.00 88.31 89 GLN A CA 1
ATOM 674 C C . GLN A 1 89 ? -0.774 2.638 -8.799 1.00 88.31 89 GLN A C 1
ATOM 676 O O . GLN A 1 89 ? -1.941 3.005 -8.662 1.00 88.31 89 GLN A O 1
ATOM 681 N N . VAL A 1 90 ? -0.164 1.852 -7.904 1.00 88.62 90 VAL A N 1
ATOM 682 C CA . VAL A 1 90 ? -0.801 1.431 -6.640 1.00 88.62 90 VAL A CA 1
ATOM 683 C C . VAL A 1 90 ? -1.193 2.651 -5.804 1.00 88.62 90 VAL A C 1
ATOM 685 O O . VAL A 1 90 ? -2.337 2.738 -5.359 1.00 88.62 90 VAL A O 1
ATOM 688 N N . GLY A 1 91 ? -0.275 3.608 -5.628 1.00 87.25 91 GLY A N 1
ATOM 689 C CA . GLY A 1 91 ? -0.545 4.844 -4.889 1.00 87.25 91 GLY A CA 1
ATOM 690 C C . GLY A 1 91 ? -1.724 5.624 -5.475 1.00 87.25 91 GLY A C 1
ATOM 691 O O . GLY A 1 91 ? -2.656 5.969 -4.753 1.00 87.25 91 GLY A O 1
ATOM 692 N N . ALA A 1 92 ? -1.748 5.801 -6.800 1.00 86.06 92 ALA A N 1
ATOM 693 C CA . ALA A 1 92 ? -2.838 6.490 -7.491 1.00 86.06 92 ALA A CA 1
ATOM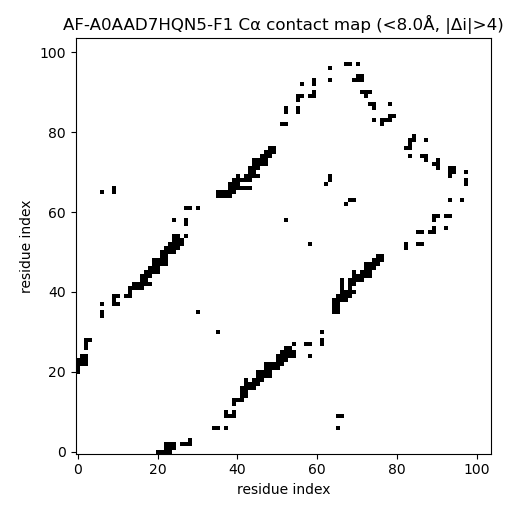 694 C C . ALA A 1 92 ? -4.203 5.795 -7.309 1.00 86.06 92 ALA A C 1
ATOM 696 O O . ALA A 1 92 ? -5.226 6.461 -7.151 1.00 86.06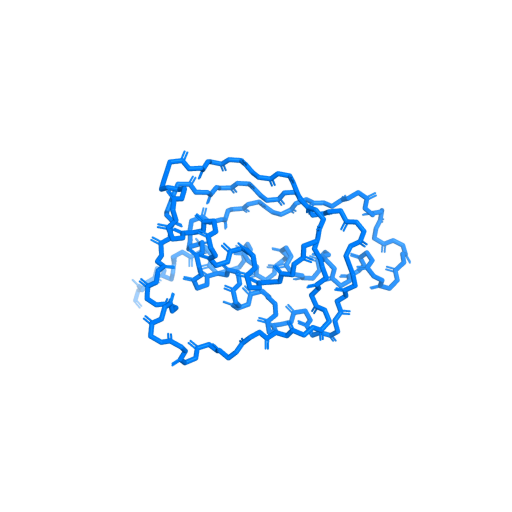 92 ALA A O 1
ATOM 697 N N . MET A 1 93 ? -4.237 4.458 -7.303 1.00 88.44 93 MET A N 1
ATOM 698 C CA . MET A 1 93 ? -5.474 3.703 -7.072 1.00 88.44 93 MET A CA 1
ATOM 699 C C . MET A 1 93 ? -6.012 3.903 -5.655 1.00 88.44 93 MET A C 1
ATOM 701 O O . MET A 1 93 ? -7.218 4.046 -5.478 1.00 88.44 93 MET A O 1
ATOM 705 N N . LEU A 1 94 ? -5.135 3.950 -4.654 1.00 83.06 94 LEU A N 1
ATOM 706 C CA . LEU A 1 94 ? -5.529 4.116 -3.255 1.00 83.06 94 LEU A CA 1
ATOM 707 C C . LEU A 1 94 ? -6.021 5.534 -2.949 1.00 83.06 94 LEU A C 1
ATOM 709 O O . LEU A 1 94 ? -7.015 5.695 -2.242 1.00 83.06 94 LEU A O 1
ATOM 713 N N . SER A 1 95 ? -5.408 6.556 -3.552 1.00 74.94 95 SER A N 1
ATOM 714 C CA . SER A 1 95 ? -5.888 7.941 -3.445 1.00 74.94 95 SER A CA 1
ATOM 715 C C . SER A 1 95 ? -7.273 8.146 -4.077 1.00 74.94 95 SER A C 1
ATOM 717 O O . SER A 1 95 ? -8.025 9.014 -3.642 1.00 74.94 95 SER A O 1
ATOM 719 N N . ASN A 1 96 ? -7.653 7.335 -5.070 1.00 61.59 96 ASN A N 1
ATOM 720 C CA . ASN A 1 96 ? -8.985 7.404 -5.680 1.00 61.59 96 ASN A CA 1
ATOM 721 C C . ASN A 1 96 ? -10.068 6.682 -4.860 1.00 61.59 96 ASN A C 1
ATOM 723 O O . ASN A 1 96 ? -11.239 7.043 -4.954 1.00 61.59 96 ASN A O 1
ATOM 727 N N . VAL A 1 97 ? -9.701 5.678 -4.057 1.00 56.47 97 VAL A N 1
ATOM 728 C CA . VAL A 1 97 ? -10.646 4.916 -3.217 1.00 56.47 97 VAL A CA 1
ATOM 729 C C . VAL A 1 97 ? -11.070 5.706 -1.971 1.00 56.47 97 VAL A C 1
ATOM 731 O O . VAL A 1 97 ? -12.164 5.497 -1.455 1.00 56.47 97 VAL A O 1
ATOM 734 N N . THR A 1 98 ? -10.255 6.662 -1.516 1.00 48.44 98 THR A N 1
ATOM 735 C CA . THR A 1 98 ? -10.529 7.494 -0.330 1.00 48.44 98 THR A CA 1
ATOM 736 C C . THR A 1 98 ? -11.402 8.724 -0.598 1.00 48.44 98 THR A C 1
ATOM 738 O O . THR A 1 98 ? -11.736 9.441 0.344 1.00 48.44 98 THR A O 1
ATOM 741 N N . SER A 1 99 ? -11.851 8.960 -1.838 1.00 34.72 99 SER A N 1
ATOM 742 C CA . SER A 1 99 ? -12.918 9.937 -2.089 1.00 34.72 99 SER A CA 1
ATOM 743 C C . SER A 1 99 ? -14.266 9.347 -1.659 1.00 34.72 99 SER A C 1
ATOM 745 O O . SER A 1 99 ? -14.746 8.416 -2.314 1.00 34.72 99 SER A O 1
ATOM 747 N N . PRO A 1 100 ? -14.925 9.859 -0.598 1.00 38.12 100 PRO A N 1
ATOM 748 C CA . PRO A 1 100 ? -16.294 9.467 -0.320 1.00 38.12 100 PRO A CA 1
ATOM 749 C C . PRO A 1 100 ? -17.133 9.870 -1.530 1.00 38.12 100 PRO A C 1
ATOM 751 O O . PRO A 1 100 ? -17.182 11.042 -1.905 1.00 38.12 100 PRO A O 1
ATOM 754 N N . SER A 1 101 ? -17.775 8.889 -2.162 1.00 38.28 101 SER A N 1
ATOM 755 C CA . SER A 1 101 ? -18.836 9.160 -3.123 1.00 38.28 101 SER A CA 1
ATOM 756 C C . SER A 1 101 ? -19.903 9.979 -2.402 1.00 38.28 101 SER A C 1
ATOM 758 O O . SER A 1 101 ? -20.677 9.455 -1.603 1.00 38.28 101 SER A O 1
ATOM 760 N N . VAL A 1 102 ? -19.902 11.289 -2.643 1.00 38.72 102 VAL A N 1
ATOM 761 C CA . VAL A 1 102 ? -21.008 12.172 -2.297 1.00 38.72 102 VAL A CA 1
ATOM 762 C C . VAL A 1 102 ? -22.158 11.744 -3.200 1.00 38.72 102 VAL A C 1
ATOM 764 O O . VAL A 1 102 ? -22.197 12.088 -4.378 1.00 38.72 102 VAL A O 1
ATOM 767 N N . HIS A 1 103 ? -23.054 10.920 -2.662 1.00 38.78 103 HIS A N 1
ATOM 768 C CA . HIS A 1 103 ? -24.362 10.701 -3.258 1.00 38.78 103 HIS A CA 1
ATOM 769 C C . HIS A 1 103 ? -25.121 12.036 -3.242 1.00 38.78 103 HIS A C 1
ATOM 771 O O . HIS A 1 103 ? -25.423 12.563 -2.169 1.00 38.78 103 HIS A O 1
ATOM 777 N N . GLN A 1 104 ? -25.392 12.577 -4.430 1.00 35.56 104 GLN A N 1
ATOM 778 C CA . GLN A 1 104 ? -26.583 13.386 -4.691 1.00 35.56 104 GLN A CA 1
ATOM 779 C C . GLN A 1 104 ? -27.629 12.505 -5.364 1.00 35.56 104 GLN A C 1
ATOM 781 O O . GLN A 1 104 ? -27.221 11.629 -6.163 1.00 35.56 104 GLN A O 1
#

Nearest PDB structures (foldseek):
  4pim-assembly1_A  TM=3.668E-01  e=8.838E-01  Mycolicibacterium smegmatis
  6rwo-assembly1_I  TM=3.564E-01  e=5.460E+00  Simian immunodeficiency virus
  2fz5-assembly1_A  TM=2.354E-01  e=2.737E+00  Megasphaera elsdenii
  9f9a-assembly1_A  TM=3.130E-01  e=9.024E+00  Homo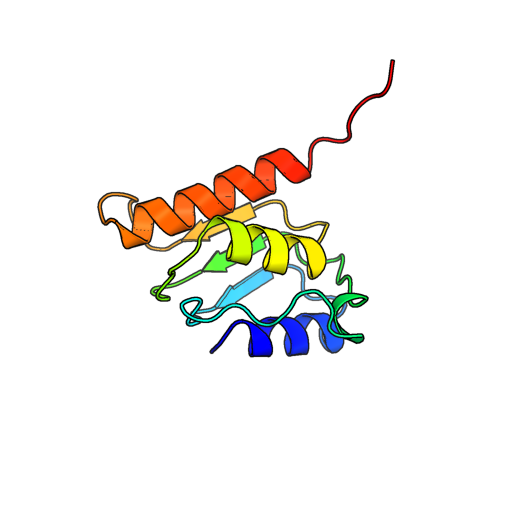 sapiens

Solvent-accessible surface area (backbone atoms only — not comparable to full-atom values): 5791 Å² total; per-residue (Å²): 88,39,55,71,50,54,52,52,42,32,68,72,45,59,80,42,39,72,46,79,51,52,35,40,40,64,61,77,76,74,76,85,42,87,73,48,78,38,63,18,63,46,28,31,39,40,35,36,49,98,37,52,71,72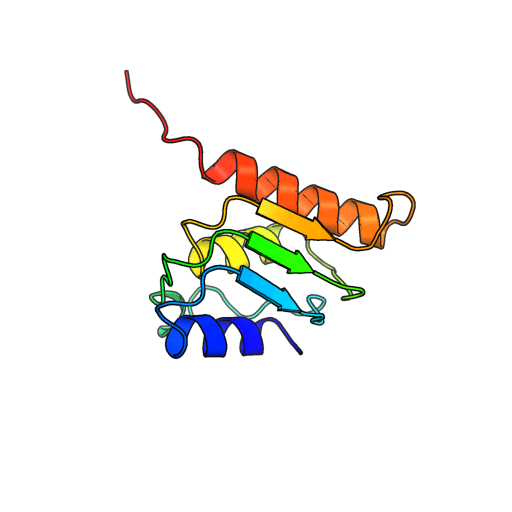,48,44,66,62,47,33,52,55,49,42,49,31,25,65,47,40,64,42,59,48,56,86,54,88,46,81,47,74,68,26,40,40,54,52,50,23,31,55,53,40,53,60,67,67,56,77,82,78,82,127

Sequence (104 aa):
MTLHGLRGLAKHCKALE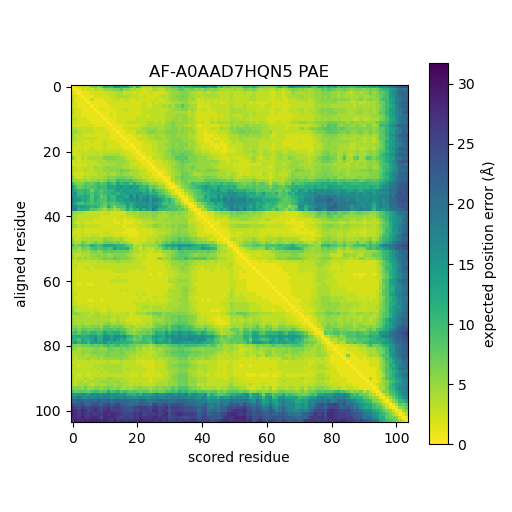DLTVTFDASTVPPLNHPETRISQTSLFRLHVGAGAITDPTAVARFISDLFPNLAEISTDWDGTTDLGKAWVQVGAMLSNVTSPSVHQ

Foldseek 3Di:
DALVVLLVCLVPVLQAAEEEDEYAACDQDDCPDPSLCRERENHAEYEYEDYHHDDLVSVLVSCCSSYVNHQYYHYPDPCPDPRSVSSVSSRVSSNVSPPPPPDD

Organism: NCBI:txid230809

Mean predicted aligned error: 6.88 Å